Protein AF-A0A3D8GK48-F1 (afdb_mon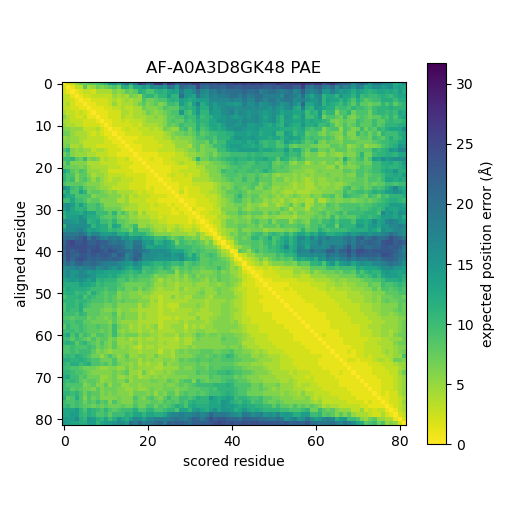omer)

InterPro domains:
  IPR000568 ATP synthase, F0 complex, subunit A [PF00119] (1-77)
  IPR000568 ATP synthase, F0 complex, subunit A [PR00123] (12-34)
  IPR000568 ATP synthase, F0 complex, subunit A [PR00123] (65-80)
  IPR023011 ATP synthase, F0 complex, s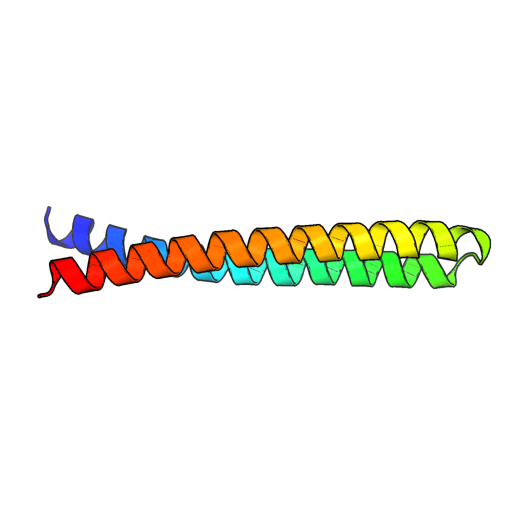ubunit A, active site [PS00449] (15-24)
  IPR035908 ATP synthase, F0 complex, subunit A superfamily [G3DSA:1.20.120.220] (1-81)
  IPR035908 ATP synthase, F0 complex, subunit A superfamily [SSF81336] (1-77)
  IPR045083 ATP synthase, F0 complex, subunit A, bacterial/mitochondria [PTHR11410] (1-78)

Organism: NCBI:txid2259171

Nearest PDB structures (foldseek):
  5dn6-assembly1_J  TM=7.574E-01  e=3.788E+00  Paracoccus denitrificans

Secondary structure (DSSP, 8-state):
-HHHHHHHHHHHHHHHHHHHHHHHHHHHHHHHHHHHHTTT-HHHHHHHHHHHHHHHHHHHHHHHHHHHHHHHHHHHHHHH--

Sequence (82 aa):
MVIIERVRHLIRPFTLSIRLAANIIAGHLIIGLLSRIRIISVFGFFGSLLLQNMLFVLEFGVRIIQGFVFRILLLLYALEYY

Solvent-accessible surface area (backbone atoms only — not comparable to full-atom values): 4552 Å² total; per-residue (Å²): 115,70,70,59,55,53,51,54,59,58,46,50,58,53,54,49,54,52,49,52,54,50,53,52,53,51,52,50,49,51,47,53,54,48,58,57,55,38,76,77,34,78,81,46,34,63,60,44,50,54,52,45,53,53,52,49,54,51,53,52,54,52,50,51,55,51,54,51,54,48,50,52,55,52,49,53,52,55,62,73,76,106

Foldseek 3Di:
DVVVVVVVLVVVLVVLVVVLVVLVVVLVVVLVVLVVVCVVDVVSVVVSVVVNVVSVVVNVVVNVVSVVVSVVSVVVVVVVVD

Mean predicted aligned error: 8.1 Å

pLDDT: mean 77.32, std 7.21, range [51.16, 87.5]

Radius of gyration: 18.87 Å; Cα contacts (8 Å, |Δi|>4): 23; chains: 1; bounding box: 41×16×55 Å

Structure (mmCIF, N/CA/C/O backbone):
data_AF-A0A3D8GK48-F1
#
_entry.id   AF-A0A3D8GK48-F1
#
loop_
_atom_site.group_PDB
_atom_site.id
_atom_site.type_symbol
_atom_site.label_atom_id
_atom_site.label_alt_id
_atom_site.label_comp_id
_atom_site.label_asym_id
_atom_site.label_entity_id
_atom_site.label_seq_id
_atom_site.pdbx_PDB_ins_code
_atom_site.Cartn_x
_atom_site.Cartn_y
_atom_site.Cartn_z
_atom_site.occupancy
_atom_site.B_iso_or_equiv
_atom_site.auth_seq_id
_atom_site.auth_comp_id
_atom_site.auth_asym_id
_atom_site.auth_atom_id
_atom_site.pdbx_PDB_model_num
ATOM 1 N N . MET A 1 1 ? -23.996 7.753 21.515 1.00 73.94 1 MET A N 1
ATOM 2 C CA . MET A 1 1 ? -22.570 8.154 21.479 1.00 73.94 1 MET A CA 1
ATOM 3 C C . MET A 1 1 ? -21.627 6.944 21.500 1.00 73.94 1 MET A C 1
ATOM 5 O O . MET A 1 1 ? -20.810 6.834 20.601 1.00 73.94 1 MET A O 1
ATOM 9 N N . VAL A 1 2 ? -21.802 5.972 22.406 1.00 69.25 2 VAL A N 1
ATOM 10 C CA . VAL A 1 2 ? -20.943 4.764 22.511 1.00 69.25 2 VAL A CA 1
ATOM 11 C C . VAL A 1 2 ? -20.974 3.848 21.271 1.00 69.25 2 VAL A C 1
ATOM 13 O O . VAL A 1 2 ? -19.934 3.357 20.844 1.00 69.25 2 VAL A O 1
ATOM 16 N N . ILE A 1 3 ? -22.143 3.656 20.645 1.00 75.25 3 ILE A N 1
ATOM 17 C CA . ILE A 1 3 ? -22.291 2.786 19.456 1.00 75.25 3 ILE A CA 1
ATOM 18 C C . ILE A 1 3 ? -21.444 3.299 18.279 1.00 75.25 3 ILE A C 1
ATOM 20 O O . ILE A 1 3 ? -20.817 2.517 17.570 1.00 75.25 3 ILE A O 1
ATOM 24 N N . ILE A 1 4 ? -21.375 4.620 18.103 1.00 78.88 4 ILE A N 1
ATOM 25 C CA . ILE A 1 4 ? -20.650 5.249 16.992 1.00 78.88 4 ILE A CA 1
ATOM 26 C C . ILE A 1 4 ? -19.136 5.081 17.188 1.00 78.88 4 ILE A C 1
ATOM 28 O O . ILE A 1 4 ? -18.430 4.750 16.242 1.00 78.88 4 ILE A O 1
ATOM 32 N N . GLU A 1 5 ? -18.641 5.227 18.421 1.00 75.81 5 GLU A N 1
ATOM 33 C CA . GLU A 1 5 ? -17.226 5.031 18.768 1.00 75.81 5 GLU A CA 1
ATOM 34 C C . GLU A 1 5 ? -16.775 3.578 18.533 1.00 75.81 5 GLU A C 1
ATOM 36 O O . GLU A 1 5 ? -15.686 3.341 18.004 1.00 75.81 5 GLU A O 1
ATOM 41 N N . ARG A 1 6 ? -17.638 2.601 18.855 1.00 69.38 6 ARG A N 1
ATOM 42 C CA . ARG A 1 6 ? -17.401 1.167 18.604 1.00 69.38 6 ARG A CA 1
ATOM 43 C C . ARG A 1 6 ? -17.337 0.858 17.106 1.00 69.38 6 ARG A C 1
ATOM 45 O O . ARG A 1 6 ? -16.406 0.194 16.656 1.00 69.38 6 ARG A O 1
ATOM 52 N N . VAL A 1 7 ? -18.270 1.400 16.320 1.00 77.31 7 VAL A N 1
ATOM 53 C CA . VAL A 1 7 ? -18.269 1.266 14.852 1.00 77.31 7 VAL A CA 1
ATOM 54 C C . VAL A 1 7 ? -17.013 1.906 14.244 1.00 77.31 7 VAL A C 1
ATOM 56 O O . VAL A 1 7 ? -16.370 1.310 13.382 1.00 77.31 7 VAL A O 1
ATOM 59 N N . ARG A 1 8 ? -16.588 3.077 14.736 1.00 77.50 8 ARG A N 1
ATOM 60 C CA . ARG A 1 8 ? -15.381 3.774 14.258 1.00 77.50 8 ARG A CA 1
ATOM 61 C C . ARG A 1 8 ? -14.098 2.974 14.512 1.00 77.50 8 ARG A C 1
ATOM 63 O O . ARG A 1 8 ? -13.214 2.952 13.654 1.00 77.50 8 ARG A O 1
ATOM 70 N N . HIS A 1 9 ? -14.011 2.288 15.652 1.00 70.69 9 HIS A N 1
ATOM 71 C CA . HIS A 1 9 ? -12.896 1.390 15.964 1.00 70.69 9 HIS A CA 1
ATOM 72 C C . HIS A 1 9 ? -12.892 0.119 15.106 1.00 70.69 9 HIS A C 1
ATOM 74 O O . HIS A 1 9 ? -11.815 -0.321 14.723 1.00 70.69 9 HIS A O 1
ATOM 80 N N . LEU A 1 10 ? -14.058 -0.414 14.722 1.00 74.31 10 LEU A N 1
ATOM 81 C CA . LEU A 1 10 ? -14.197 -1.561 13.807 1.00 74.31 10 LEU A CA 1
ATOM 82 C C . LEU A 1 10 ? -13.832 -1.229 12.350 1.00 74.31 10 LEU A C 1
ATOM 84 O O . LEU A 1 10 ? -13.244 -2.046 11.642 1.00 74.31 10 LEU A O 1
ATOM 88 N N . ILE A 1 11 ? -14.126 -0.008 11.896 1.00 77.19 11 ILE A N 1
ATOM 89 C CA . ILE A 1 11 ? -13.828 0.431 10.523 1.00 77.19 11 ILE A CA 1
ATOM 90 C C . ILE A 1 11 ? -12.319 0.675 10.317 1.00 77.19 11 ILE A C 1
ATOM 92 O O . ILE A 1 11 ? -11.816 0.518 9.204 1.00 77.19 11 ILE A O 1
ATOM 96 N N . ARG A 1 12 ? -11.555 1.019 11.366 1.00 77.38 12 ARG A N 1
ATOM 97 C CA . ARG A 1 12 ? -10.092 1.226 11.279 1.00 77.38 12 ARG A CA 1
ATOM 98 C C . ARG A 1 12 ? -9.310 0.003 10.775 1.00 77.38 12 ARG A C 1
ATOM 100 O O . ARG A 1 12 ? -8.600 0.165 9.786 1.00 77.38 12 ARG A O 1
ATOM 107 N N . PRO A 1 13 ? -9.410 -1.199 11.374 1.00 68.56 13 PRO A N 1
ATOM 108 C CA . PRO A 1 13 ? -8.723 -2.381 10.859 1.00 68.56 13 PRO A CA 1
ATOM 109 C C . PRO A 1 13 ? -9.250 -2.775 9.476 1.00 68.56 13 PRO A C 1
ATOM 111 O O . PRO A 1 13 ? -8.451 -3.109 8.607 1.00 68.56 13 PRO A O 1
ATOM 114 N N . PHE A 1 14 ? -10.556 -2.634 9.224 1.00 77.00 14 PHE A N 1
ATOM 115 C CA . PHE A 1 14 ? -11.159 -2.958 7.928 1.00 77.00 14 PHE A CA 1
ATOM 116 C C . PHE A 1 14 ? -10.608 -2.085 6.788 1.00 77.00 14 PHE A C 1
ATOM 118 O O . PHE A 1 14 ? -10.187 -2.579 5.741 1.00 77.00 14 PHE A O 1
ATOM 125 N N . THR A 1 15 ? -10.529 -0.774 7.014 1.00 83.25 15 THR A N 1
ATOM 126 C CA . THR A 1 15 ? -9.937 0.172 6.056 1.00 83.25 15 THR A CA 1
ATOM 127 C C . THR A 1 15 ? -8.425 -0.008 5.912 1.00 83.25 15 THR A C 1
ATOM 129 O O . THR A 1 15 ? -7.889 0.248 4.833 1.00 83.25 15 THR A O 1
ATOM 132 N N . LEU A 1 16 ? -7.725 -0.477 6.951 1.00 76.69 16 LEU A N 1
ATOM 133 C CA . LEU A 1 16 ? -6.308 -0.838 6.871 1.00 76.69 16 LEU A CA 1
ATOM 134 C C . LEU A 1 16 ? -6.094 -2.070 5.973 1.00 76.69 16 LEU A C 1
ATOM 136 O O . LEU A 1 16 ? -5.254 -2.032 5.077 1.00 76.69 16 LEU A O 1
ATOM 140 N N . SER A 1 17 ? -6.903 -3.122 6.142 1.00 74.31 17 SER A N 1
ATOM 141 C CA . SER A 1 17 ? -6.849 -4.340 5.321 1.00 74.31 17 SER A CA 1
ATOM 142 C C . SER A 1 17 ? -7.123 -4.057 3.843 1.00 74.31 17 SER A C 1
ATOM 144 O O . SER A 1 17 ? -6.387 -4.531 2.978 1.00 74.31 17 SER A O 1
ATOM 146 N N . ILE A 1 18 ? -8.129 -3.228 3.541 1.00 80.31 18 ILE A N 1
ATOM 147 C CA . ILE A 1 18 ? -8.425 -2.802 2.163 1.00 80.31 18 ILE A CA 1
ATOM 148 C C . ILE A 1 18 ? -7.261 -1.996 1.578 1.00 80.31 18 ILE A C 1
ATOM 150 O O . ILE A 1 18 ? -6.893 -2.195 0.422 1.00 80.31 18 ILE A O 1
ATOM 154 N N . ARG A 1 19 ? -6.636 -1.120 2.374 1.00 84.00 19 ARG A N 1
ATOM 155 C CA . ARG A 1 19 ? -5.468 -0.337 1.947 1.00 84.00 19 ARG A CA 1
ATOM 156 C C . ARG A 1 19 ? -4.269 -1.225 1.631 1.00 84.00 19 ARG A C 1
ATOM 158 O O . ARG A 1 19 ? -3.571 -0.966 0.654 1.00 84.00 19 ARG A O 1
ATOM 165 N N . LEU A 1 20 ? -4.048 -2.275 2.420 1.00 75.69 20 LEU A N 1
ATOM 166 C CA . LEU A 1 20 ? -3.015 -3.269 2.147 1.00 75.69 20 LEU A CA 1
ATOM 167 C C . LEU A 1 20 ? -3.298 -3.991 0.821 1.00 75.69 20 LEU A C 1
ATOM 169 O O . LEU A 1 20 ? -2.421 -4.040 -0.036 1.00 75.69 20 LEU A O 1
ATOM 173 N N . ALA A 1 21 ? -4.522 -4.491 0.622 1.00 77.38 21 ALA A N 1
ATOM 174 C CA . ALA A 1 21 ? -4.910 -5.163 -0.618 1.00 77.38 21 ALA A CA 1
ATOM 175 C C . ALA A 1 21 ? -4.746 -4.249 -1.845 1.00 77.38 21 ALA A C 1
ATOM 177 O O . ALA A 1 21 ? -4.151 -4.655 -2.841 1.00 77.38 21 ALA A O 1
ATOM 178 N N . ALA A 1 22 ? -5.191 -2.993 -1.754 1.00 80.69 22 ALA A N 1
ATOM 179 C CA . ALA A 1 22 ? -5.053 -2.013 -2.826 1.00 80.69 22 ALA A CA 1
ATOM 180 C C . ALA A 1 22 ? -3.584 -1.680 -3.143 1.00 80.69 22 ALA A C 1
ATOM 182 O O . ALA A 1 22 ? -3.212 -1.678 -4.314 1.00 80.69 22 ALA A O 1
ATOM 183 N N . ASN A 1 23 ? -2.732 -1.461 -2.130 1.00 81.00 23 ASN A N 1
ATOM 184 C CA . ASN A 1 23 ? -1.303 -1.190 -2.343 1.00 81.00 23 ASN A CA 1
ATOM 185 C C . ASN A 1 23 ? -0.579 -2.368 -3.010 1.00 81.00 23 ASN A C 1
ATOM 187 O O . ASN A 1 23 ? 0.273 -2.155 -3.867 1.00 81.00 23 ASN A O 1
ATOM 191 N N . ILE A 1 24 ? -0.947 -3.598 -2.650 1.00 79.00 24 ILE A N 1
ATOM 192 C CA . ILE A 1 24 ? -0.397 -4.824 -3.238 1.00 79.00 24 ILE A CA 1
ATOM 193 C C . ILE A 1 24 ? -0.808 -4.967 -4.705 1.00 79.00 24 ILE A C 1
ATOM 195 O O . ILE A 1 24 ? 0.022 -5.242 -5.568 1.00 79.00 24 ILE A O 1
ATOM 199 N N . ILE A 1 25 ? -2.095 -4.773 -5.000 1.00 82.62 25 ILE A N 1
ATOM 200 C CA . ILE A 1 25 ? -2.624 -4.894 -6.362 1.00 82.62 25 ILE A CA 1
ATOM 201 C C . ILE A 1 25 ? -2.041 -3.792 -7.254 1.00 82.62 25 ILE A C 1
ATOM 203 O O . ILE A 1 25 ? -1.627 -4.077 -8.374 1.00 82.62 25 ILE A O 1
ATOM 207 N N . ALA A 1 26 ? -1.954 -2.554 -6.760 1.00 84.75 26 ALA A N 1
ATOM 208 C CA . ALA A 1 26 ? -1.379 -1.433 -7.499 1.00 84.75 26 ALA A CA 1
ATOM 209 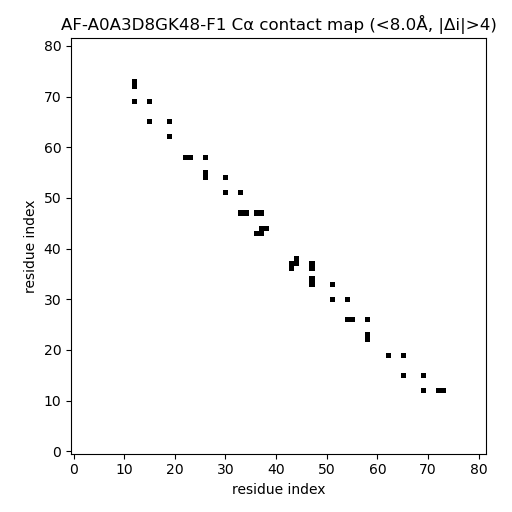C C . ALA A 1 26 ? 0.121 -1.631 -7.779 1.00 84.75 26 ALA A C 1
ATOM 211 O O . ALA A 1 26 ? 0.550 -1.460 -8.920 1.00 84.75 26 ALA A O 1
ATOM 212 N N . GLY A 1 27 ? 0.906 -2.039 -6.774 1.00 82.44 27 GLY A N 1
ATOM 213 C CA . GLY A 1 27 ? 2.332 -2.341 -6.940 1.00 82.44 27 GLY A CA 1
ATOM 214 C C . GLY A 1 27 ? 2.564 -3.459 -7.956 1.00 82.44 27 GLY A C 1
ATOM 215 O O . GLY A 1 27 ? 3.329 -3.294 -8.911 1.00 82.44 27 GLY A O 1
ATOM 216 N N . HIS A 1 28 ? 1.801 -4.548 -7.843 1.00 81.00 28 HIS A N 1
ATOM 217 C CA . HIS A 1 28 ? 1.864 -5.657 -8.790 1.00 81.00 28 HIS A CA 1
ATOM 218 C C . HIS A 1 28 ? 1.447 -5.257 -10.218 1.00 81.00 28 HIS A C 1
ATOM 220 O O . HIS A 1 28 ? 2.093 -5.662 -11.186 1.00 81.00 28 HIS A O 1
ATOM 226 N N . LEU A 1 29 ? 0.416 -4.418 -10.373 1.00 83.19 29 LEU A N 1
ATOM 227 C CA . LEU A 1 29 ? -0.015 -3.894 -11.673 1.00 83.19 29 LEU A CA 1
ATOM 228 C C . LEU A 1 29 ? 1.093 -3.058 -12.336 1.00 83.19 29 LEU A C 1
ATOM 230 O O . LEU A 1 29 ? 1.373 -3.241 -13.521 1.00 83.19 29 LEU A O 1
ATOM 234 N N . ILE A 1 30 ? 1.762 -2.184 -11.575 1.00 81.19 30 ILE A N 1
ATOM 235 C CA . ILE A 1 30 ? 2.879 -1.358 -12.063 1.00 81.19 30 ILE A CA 1
ATOM 236 C C . ILE A 1 30 ? 4.046 -2.244 -12.518 1.00 81.19 30 ILE A C 1
ATOM 238 O O . ILE A 1 30 ? 4.590 -2.046 -13.605 1.00 81.19 30 ILE A O 1
ATOM 242 N N . ILE A 1 31 ? 4.392 -3.266 -11.731 1.00 78.94 31 ILE A N 1
ATOM 243 C CA . ILE A 1 31 ? 5.418 -4.263 -12.067 1.00 78.94 31 ILE A CA 1
ATOM 244 C C . ILE A 1 31 ? 5.059 -5.004 -13.366 1.00 78.94 31 ILE A C 1
ATOM 246 O O . ILE A 1 31 ? 5.929 -5.204 -14.219 1.00 78.94 31 ILE A O 1
ATOM 250 N N . GLY A 1 32 ? 3.788 -5.378 -13.549 1.00 78.69 32 GLY A N 1
ATOM 251 C CA . GLY A 1 32 ? 3.287 -6.032 -14.760 1.00 78.69 32 GLY A CA 1
ATOM 252 C C . GLY A 1 32 ? 3.343 -5.137 -16.003 1.00 78.69 32 GLY A C 1
ATOM 253 O O . GLY A 1 32 ? 3.754 -5.590 -17.075 1.00 78.69 32 GLY A O 1
ATOM 254 N N . LEU A 1 33 ? 3.003 -3.854 -15.863 1.00 75.88 33 LEU A N 1
ATOM 255 C CA . LEU A 1 33 ? 3.115 -2.867 -16.941 1.00 75.88 33 LEU A CA 1
ATOM 256 C C . LEU A 1 33 ? 4.579 -2.624 -17.333 1.00 75.88 33 LEU A C 1
ATOM 258 O O . LEU A 1 33 ? 4.908 -2.624 -18.520 1.00 75.88 33 LEU A O 1
ATOM 262 N N . LEU A 1 34 ? 5.478 -2.513 -16.354 1.00 72.19 34 LEU A N 1
ATOM 263 C CA . LEU A 1 34 ? 6.912 -2.345 -16.597 1.00 72.19 34 LEU A CA 1
ATOM 264 C C . LEU A 1 34 ? 7.531 -3.583 -17.272 1.00 72.19 34 LEU A C 1
ATOM 266 O O . LEU A 1 34 ? 8.359 -3.467 -18.176 1.00 72.19 34 LEU A O 1
ATOM 270 N N . SER A 1 35 ? 7.062 -4.776 -16.898 1.00 70.31 35 SER A N 1
ATOM 271 C CA . SER A 1 35 ? 7.434 -6.049 -17.526 1.00 70.31 35 SER A CA 1
ATOM 272 C C . SER A 1 35 ? 7.006 -6.142 -19.000 1.00 70.31 35 SER A C 1
ATOM 274 O O . SER A 1 35 ? 7.689 -6.786 -19.794 1.00 70.31 35 SER A O 1
ATOM 276 N N . ARG A 1 36 ? 5.917 -5.474 -19.410 1.00 71.25 36 ARG A N 1
ATOM 277 C CA . ARG A 1 36 ? 5.534 -5.374 -20.832 1.00 71.25 36 ARG A CA 1
ATOM 278 C C . ARG A 1 36 ? 6.460 -4.452 -21.624 1.00 71.25 36 ARG A C 1
ATOM 280 O O . ARG A 1 36 ? 6.784 -4.771 -22.763 1.00 71.25 36 ARG A O 1
ATOM 287 N N . ILE A 1 37 ? 6.927 -3.356 -21.024 1.00 66.75 37 ILE A N 1
ATOM 288 C CA . ILE A 1 37 ? 7.864 -2.416 -21.670 1.00 66.75 37 ILE A CA 1
ATOM 289 C C . ILE A 1 37 ? 9.211 -3.099 -21.960 1.00 66.75 37 ILE A C 1
ATOM 291 O O . ILE A 1 37 ? 9.817 -2.871 -23.005 1.00 66.75 37 ILE A O 1
ATOM 295 N N . ARG A 1 38 ? 9.628 -4.022 -21.088 1.00 61.00 38 ARG A N 1
ATOM 296 C CA . ARG A 1 38 ? 10.824 -4.866 -21.237 1.00 61.00 38 ARG A CA 1
ATOM 297 C C . ARG A 1 38 ? 10.878 -5.671 -22.547 1.00 61.00 38 ARG A C 1
ATOM 299 O O . ARG A 1 38 ? 11.965 -6.004 -22.999 1.00 61.00 38 ARG A O 1
ATOM 306 N N . ILE A 1 39 ? 9.730 -5.991 -23.150 1.00 61.00 39 ILE A N 1
ATOM 307 C CA . ILE A 1 39 ? 9.643 -6.785 -24.392 1.00 61.00 39 ILE A CA 1
ATOM 3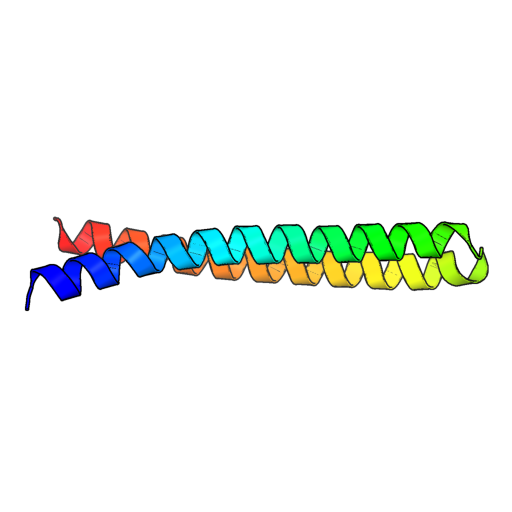08 C C . ILE A 1 39 ? 10.005 -5.936 -25.627 1.00 61.00 39 ILE A C 1
ATOM 310 O O . ILE A 1 39 ? 10.374 -6.481 -26.662 1.00 61.00 39 ILE A O 1
ATOM 314 N N . ILE A 1 40 ? 9.939 -4.605 -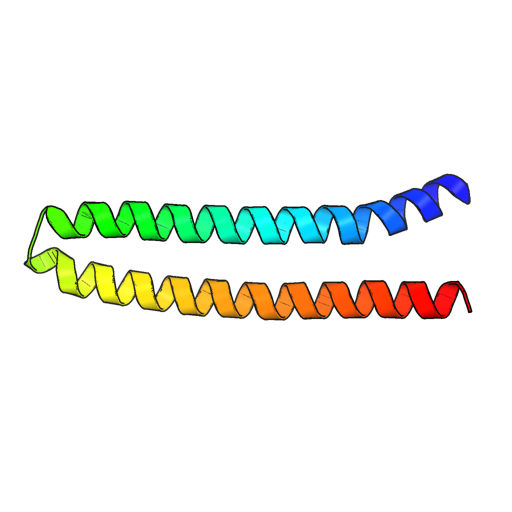25.522 1.00 66.25 40 ILE A N 1
ATOM 315 C CA . ILE A 1 40 ? 10.030 -3.687 -26.667 1.00 66.25 40 ILE A CA 1
ATOM 316 C C . ILE A 1 40 ? 11.486 -3.293 -26.979 1.00 66.25 40 ILE A C 1
ATOM 318 O O . ILE A 1 40 ? 11.798 -2.993 -28.130 1.00 66.25 40 ILE A O 1
ATOM 322 N N . SER A 1 41 ? 12.406 -3.311 -26.003 1.00 64.75 41 SER A N 1
ATOM 323 C CA . SER A 1 41 ? 13.822 -3.002 -26.254 1.00 64.75 41 SER A CA 1
ATOM 324 C C . SER A 1 41 ? 14.794 -3.708 -25.297 1.00 64.75 41 SER A C 1
ATOM 326 O O . SER A 1 41 ? 14.645 -3.677 -24.076 1.00 64.75 41 SER A O 1
ATOM 328 N N . VAL A 1 42 ? 15.855 -4.302 -25.857 1.00 64.69 42 VAL A N 1
ATOM 329 C CA . VAL A 1 42 ? 16.931 -4.979 -25.101 1.00 64.69 42 VAL A CA 1
ATOM 330 C C . VAL A 1 42 ? 17.713 -3.990 -24.224 1.00 64.69 42 VAL A C 1
ATOM 332 O O . VAL A 1 42 ? 18.094 -4.322 -23.106 1.00 64.69 42 VAL A O 1
ATOM 335 N N . PHE A 1 43 ? 17.883 -2.741 -24.673 1.00 62.22 43 PHE A N 1
ATOM 336 C CA . PHE A 1 43 ? 18.511 -1.677 -23.877 1.00 62.22 43 PHE A CA 1
ATOM 337 C C . PHE A 1 43 ? 17.640 -1.212 -22.694 1.00 62.22 43 PHE A C 1
ATOM 339 O O . PHE A 1 43 ? 18.170 -0.827 -21.654 1.00 62.22 43 PHE A O 1
ATOM 346 N N . GLY A 1 44 ? 16.308 -1.305 -22.802 1.00 65.81 44 GLY A N 1
ATOM 347 C CA . GLY A 1 44 ? 15.380 -1.024 -21.700 1.00 65.81 44 GLY A CA 1
ATOM 348 C C . GLY A 1 44 ? 15.315 -2.133 -20.643 1.00 65.81 44 GLY A C 1
ATOM 349 O O . GLY A 1 44 ? 14.807 -1.905 -19.543 1.00 65.81 44 GLY A O 1
ATOM 350 N N . PHE A 1 45 ? 15.857 -3.320 -20.936 1.00 72.19 45 PHE A N 1
ATOM 351 C CA . PHE A 1 45 ? 15.790 -4.494 -20.065 1.00 72.19 45 PHE A CA 1
ATOM 352 C C . PHE A 1 45 ? 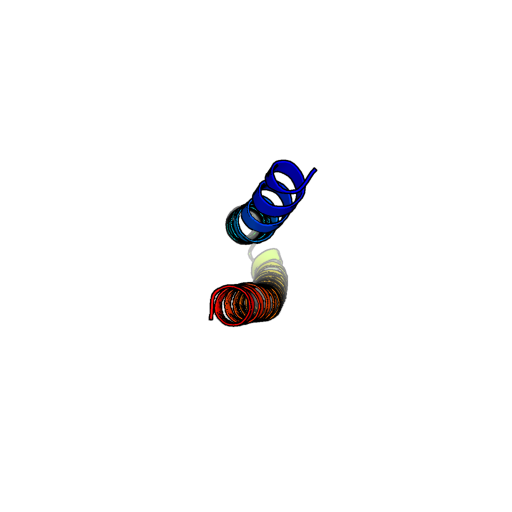16.458 -4.250 -18.706 1.00 72.19 45 PHE A C 1
ATOM 354 O O . PHE A 1 45 ? 15.813 -4.409 -17.669 1.00 72.19 45 PHE A O 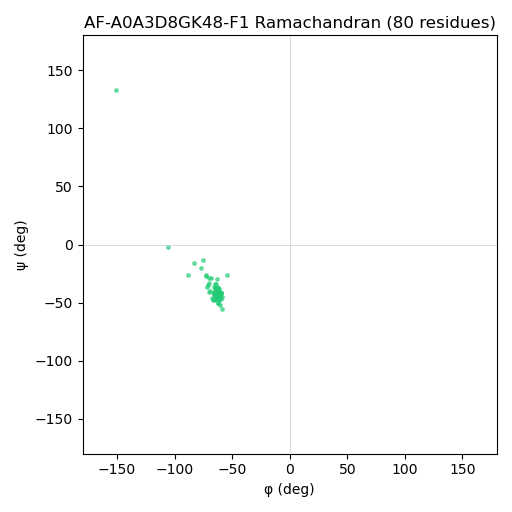1
ATOM 361 N N . PHE A 1 46 ? 17.710 -3.781 -18.702 1.00 74.88 46 PHE A N 1
ATOM 362 C CA . PHE A 1 46 ? 18.466 -3.532 -17.470 1.00 74.88 46 PHE A CA 1
ATOM 363 C C . PHE A 1 46 ? 17.858 -2.408 -16.617 1.00 74.88 46 PHE A C 1
ATOM 365 O O . PHE A 1 46 ? 17.740 -2.558 -15.401 1.00 74.88 46 PHE A O 1
ATOM 372 N N . GLY A 1 47 ? 17.397 -1.321 -17.247 1.00 77.44 47 GLY A N 1
ATOM 373 C CA . GLY A 1 47 ? 16.719 -0.226 -16.544 1.00 77.44 47 GLY A CA 1
ATOM 374 C C . GLY A 1 47 ? 15.392 -0.665 -15.916 1.00 77.44 47 GLY A C 1
ATOM 375 O O . GLY A 1 47 ? 15.119 -0.353 -14.758 1.00 77.44 47 GLY A O 1
ATOM 376 N N . SER A 1 48 ? 14.597 -1.457 -16.646 1.00 77.62 48 SER A N 1
ATOM 377 C CA . SER A 1 48 ? 13.330 -1.998 -16.138 1.00 77.62 48 SER A CA 1
ATOM 378 C C . SER A 1 48 ? 13.528 -2.974 -14.972 1.00 77.62 48 SER A C 1
ATOM 380 O O . SER A 1 48 ? 12.759 -2.941 -14.015 1.00 77.62 48 SER A O 1
ATOM 382 N N . LEU 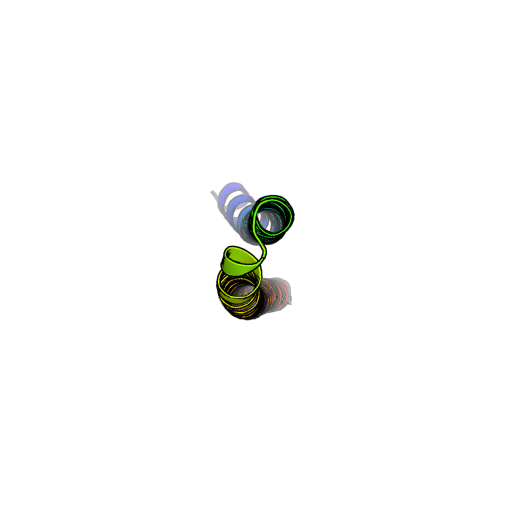A 1 49 ? 14.587 -3.793 -15.005 1.00 80.50 49 LEU A N 1
ATOM 383 C CA . LEU A 1 49 ? 14.940 -4.720 -13.926 1.00 80.50 49 LEU A CA 1
ATOM 384 C C . LEU A 1 49 ? 15.321 -3.991 -12.638 1.00 80.50 49 LEU A C 1
ATOM 386 O O . LEU A 1 49 ? 14.867 -4.377 -11.562 1.00 80.50 49 LEU A O 1
ATOM 390 N N . LEU A 1 50 ? 16.132 -2.935 -12.729 1.00 83.25 50 LEU A N 1
ATOM 391 C CA . LEU A 1 50 ? 16.509 -2.136 -11.560 1.00 83.25 50 LEU A CA 1
ATOM 392 C C . LEU A 1 50 ? 15.281 -1.482 -10.914 1.00 83.25 50 LEU A C 1
ATOM 394 O O . LEU A 1 50 ? 15.081 -1.613 -9.707 1.00 83.25 50 LEU A O 1
ATOM 398 N N . LEU A 1 51 ? 14.417 -0.861 -11.721 1.00 82.94 51 LEU A N 1
ATOM 399 C CA . LEU A 1 51 ? 13.164 -0.263 -11.248 1.00 82.94 51 LEU A CA 1
ATOM 400 C C . LEU A 1 51 ? 12.225 -1.297 -10.613 1.00 82.94 51 LEU A C 1
ATOM 402 O O . LEU A 1 51 ? 11.643 -1.033 -9.564 1.00 82.94 51 LEU A O 1
ATOM 406 N N . GLN A 1 52 ? 12.100 -2.482 -11.215 1.00 82.88 52 GLN A N 1
ATOM 407 C CA . GLN A 1 52 ? 11.249 -3.555 -10.704 1.00 82.88 52 GLN A CA 1
ATOM 408 C C . GLN A 1 52 ? 11.729 -4.061 -9.336 1.00 82.88 52 GLN A C 1
ATOM 410 O O . GLN A 1 52 ? 10.916 -4.222 -8.427 1.00 82.88 52 GLN A O 1
ATOM 415 N N . ASN A 1 53 ? 13.042 -4.241 -9.161 1.00 83.06 53 ASN A N 1
ATOM 416 C CA . ASN A 1 53 ? 13.622 -4.625 -7.873 1.00 83.06 53 ASN A CA 1
ATOM 417 C C . ASN A 1 53 ? 13.447 -3.525 -6.813 1.00 83.06 53 ASN A C 1
ATOM 419 O O . ASN A 1 53 ? 13.079 -3.825 -5.678 1.00 83.06 53 ASN A O 1
ATOM 423 N N . MET A 1 54 ? 13.641 -2.250 -7.172 1.00 85.62 54 MET A N 1
ATOM 424 C CA . MET A 1 54 ? 13.420 -1.131 -6.245 1.00 85.62 54 MET A CA 1
ATOM 425 C C . MET A 1 54 ? 11.959 -1.025 -5.791 1.00 85.62 54 MET A C 1
ATOM 427 O O . MET A 1 54 ? 11.695 -0.875 -4.597 1.00 85.62 54 MET A O 1
ATOM 431 N N . LEU A 1 55 ? 11.007 -1.151 -6.721 1.00 85.62 55 LEU A N 1
ATOM 432 C CA . LEU A 1 55 ? 9.575 -1.153 -6.408 1.00 85.62 55 LEU A CA 1
ATOM 433 C C . LEU A 1 55 ? 9.191 -2.332 -5.509 1.00 85.62 55 LEU A C 1
ATOM 435 O O . LEU A 1 55 ? 8.408 -2.155 -4.579 1.00 85.62 55 LEU A O 1
ATOM 439 N N . PHE A 1 56 ? 9.779 -3.509 -5.733 1.00 84.19 56 PHE A N 1
ATOM 440 C CA . PHE A 1 56 ? 9.531 -4.684 -4.902 1.00 84.19 56 PHE A CA 1
ATOM 441 C C . PHE A 1 56 ? 10.003 -4.484 -3.454 1.00 84.19 56 PHE A C 1
ATOM 443 O O . PHE A 1 56 ? 9.266 -4.787 -2.515 1.00 84.19 56 PHE A O 1
ATOM 450 N N . VAL A 1 57 ? 11.200 -3.918 -3.259 1.00 87.50 57 VAL A N 1
ATOM 451 C CA . VAL A 1 57 ? 11.721 -3.588 -1.920 1.00 87.50 57 VAL A CA 1
ATOM 452 C C . VAL A 1 57 ? 10.829 -2.555 -1.225 1.00 87.50 57 VAL A C 1
ATOM 454 O O . VAL A 1 57 ? 10.514 -2.710 -0.043 1.00 87.50 57 VAL A O 1
ATOM 457 N N . LEU A 1 58 ? 10.368 -1.535 -1.955 1.00 85.25 58 LEU A N 1
ATOM 458 C CA . LEU A 1 58 ? 9.444 -0.532 -1.426 1.00 85.25 58 LEU A CA 1
ATOM 459 C C . LEU A 1 58 ? 8.110 -1.162 -0.988 1.00 85.25 58 LEU A C 1
ATOM 461 O O . LEU A 1 58 ? 7.643 -0.913 0.125 1.00 85.25 58 LEU A O 1
ATOM 465 N N . GLU A 1 59 ? 7.509 -2.010 -1.825 1.00 85.12 59 GLU A N 1
ATOM 466 C CA . GLU A 1 59 ? 6.245 -2.694 -1.523 1.00 85.12 59 GLU A CA 1
ATOM 467 C C . GLU A 1 59 ? 6.383 -3.635 -0.314 1.00 85.12 59 GLU A C 1
ATOM 469 O O . GLU A 1 59 ? 5.488 -3.709 0.534 1.00 85.12 59 GLU A O 1
ATOM 474 N N . PHE A 1 60 ? 7.528 -4.311 -0.190 1.00 82.94 60 PHE A N 1
ATOM 475 C CA . PHE A 1 60 ? 7.851 -5.143 0.965 1.00 82.94 60 PHE A CA 1
ATOM 476 C C . PHE A 1 60 ? 7.941 -4.322 2.262 1.00 82.94 60 PHE A C 1
ATOM 478 O O . PHE A 1 60 ? 7.322 -4.689 3.264 1.00 82.94 60 PHE A O 1
ATOM 485 N N . GLY A 1 61 ? 8.622 -3.172 2.240 1.00 87.00 61 GLY A N 1
ATOM 486 C CA . GLY A 1 61 ? 8.697 -2.266 3.392 1.00 87.00 61 GLY A CA 1
ATOM 487 C C . GLY A 1 61 ? 7.323 -1.743 3.828 1.00 87.00 61 GLY A C 1
ATOM 488 O O . GLY A 1 61 ? 6.983 -1.781 5.013 1.00 87.00 61 GLY A O 1
ATOM 489 N N . VAL A 1 62 ? 6.486 -1.333 2.871 1.00 84.69 62 VAL A N 1
ATOM 490 C CA . VAL A 1 62 ? 5.117 -0.863 3.146 1.00 84.69 62 VAL A CA 1
ATOM 491 C C . VAL A 1 62 ? 4.254 -1.971 3.759 1.00 84.69 62 VAL A C 1
ATOM 493 O O . VAL A 1 62 ? 3.514 -1.709 4.712 1.00 84.69 62 VAL A O 1
ATOM 496 N N . ARG A 1 63 ? 4.368 -3.216 3.268 1.00 82.31 63 ARG A N 1
ATOM 497 C CA . ARG A 1 63 ? 3.667 -4.381 3.838 1.00 82.31 63 ARG A CA 1
ATOM 498 C C . ARG A 1 63 ? 4.045 -4.639 5.299 1.00 82.31 63 ARG A C 1
ATOM 500 O O . ARG A 1 63 ? 3.152 -4.918 6.098 1.00 82.31 63 ARG A O 1
ATOM 507 N N . ILE A 1 64 ? 5.326 -4.520 5.663 1.00 84.88 64 ILE A N 1
ATOM 508 C CA . ILE A 1 64 ? 5.788 -4.712 7.051 1.00 84.88 64 ILE A CA 1
ATOM 509 C C . ILE A 1 64 ? 5.158 -3.674 7.984 1.00 84.88 64 ILE A C 1
ATOM 511 O O . ILE A 1 64 ? 4.575 -4.038 9.007 1.00 84.88 64 ILE A O 1
ATOM 515 N N . ILE A 1 65 ? 5.231 -2.391 7.619 1.00 85.00 65 ILE A N 1
ATOM 516 C CA . ILE A 1 65 ? 4.706 -1.296 8.450 1.00 85.00 65 ILE A CA 1
ATOM 517 C C . ILE A 1 65 ? 3.192 -1.451 8.642 1.00 85.00 65 ILE A C 1
ATOM 519 O O . ILE A 1 65 ? 2.686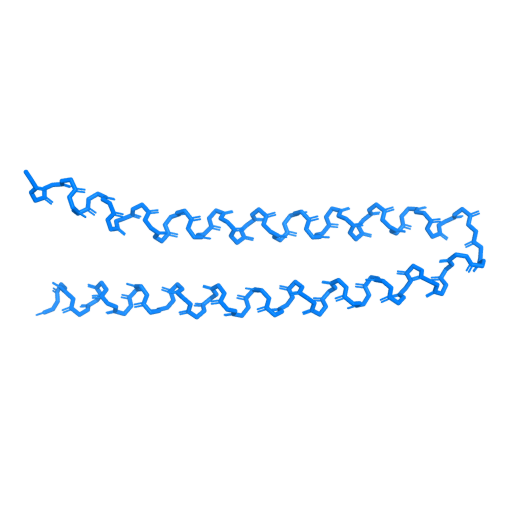 -1.343 9.759 1.00 85.00 65 ILE A O 1
ATOM 523 N N . GLN A 1 66 ? 2.462 -1.764 7.572 1.00 79.69 66 GLN A N 1
ATOM 524 C CA . GLN A 1 66 ? 1.023 -2.012 7.642 1.00 79.69 66 GLN A CA 1
ATOM 525 C C . GLN A 1 66 ? 0.662 -3.207 8.537 1.00 79.69 66 GLN A C 1
ATOM 527 O O . GLN A 1 66 ? -0.249 -3.098 9.359 1.00 79.69 66 GLN A O 1
ATOM 532 N N . GLY A 1 67 ? 1.384 -4.326 8.421 1.00 81.81 67 GLY A N 1
ATOM 533 C CA . GLY A 1 67 ? 1.169 -5.498 9.272 1.00 81.81 67 GLY A CA 1
ATOM 534 C C . GLY A 1 67 ? 1.424 -5.211 10.756 1.00 81.81 67 GLY A C 1
ATOM 535 O O . GLY A 1 67 ? 0.681 -5.685 11.617 1.00 81.81 67 GLY A O 1
ATOM 536 N N . PHE A 1 68 ? 2.427 -4.387 11.063 1.00 84.44 68 PHE A N 1
ATOM 537 C CA . PHE A 1 68 ? 2.722 -3.950 12.427 1.00 84.44 68 PHE A CA 1
ATOM 538 C C . PHE A 1 68 ? 1.604 -3.076 13.013 1.00 84.44 68 PHE A C 1
ATOM 540 O O . PHE A 1 68 ? 1.118 -3.349 14.111 1.00 84.44 68 PHE A O 1
ATOM 547 N N . VAL A 1 69 ? 1.130 -2.080 12.256 1.00 83.38 69 VAL A N 1
ATOM 548 C CA . VAL A 1 69 ? 0.012 -1.215 12.673 1.00 83.38 69 VAL A CA 1
ATOM 549 C C . VAL A 1 69 ? -1.260 -2.034 12.909 1.00 83.38 69 VAL A C 1
ATOM 551 O O . VAL A 1 69 ? -1.956 -1.815 13.900 1.00 83.38 69 VAL A O 1
ATOM 554 N N . PHE A 1 70 ? -1.540 -3.019 12.048 1.00 80.69 70 PHE A N 1
ATOM 555 C CA . PHE A 1 70 ? -2.675 -3.924 12.226 1.00 80.69 70 PHE A CA 1
ATOM 556 C C . PHE A 1 70 ? -2.574 -4.734 13.525 1.00 80.69 70 PHE A C 1
ATOM 558 O O . PHE A 1 70 ? -3.544 -4.799 14.278 1.00 80.69 70 PHE A O 1
ATOM 565 N N . ARG A 1 71 ? -1.397 -5.299 13.833 1.00 81.06 71 ARG A N 1
ATOM 566 C CA . ARG A 1 71 ? -1.170 -6.032 15.091 1.00 81.06 71 ARG A CA 1
ATOM 567 C C . ARG A 1 71 ? -1.370 -5.155 16.324 1.00 81.06 71 ARG A C 1
ATOM 569 O O . ARG A 1 71 ? -1.994 -5.618 17.271 1.00 81.06 71 ARG A O 1
ATOM 576 N N . ILE A 1 72 ? -0.893 -3.909 16.313 1.00 82.00 72 ILE A N 1
ATOM 577 C CA . ILE A 1 72 ? -1.099 -2.975 17.432 1.00 82.00 72 ILE A CA 1
ATOM 578 C C . ILE A 1 72 ? -2.587 -2.686 17.644 1.00 82.00 72 ILE A C 1
ATOM 580 O O . ILE A 1 72 ? -3.056 -2.723 18.777 1.00 82.00 72 ILE A O 1
ATOM 584 N N . LEU A 1 73 ? -3.339 -2.432 16.570 1.00 80.38 73 LEU A N 1
ATOM 585 C CA . LEU A 1 73 ? -4.789 -2.218 16.645 1.00 80.38 73 LEU A CA 1
ATOM 586 C C . LEU A 1 73 ? -5.517 -3.432 17.235 1.00 80.38 73 LEU A C 1
ATOM 588 O O . LEU A 1 73 ? -6.415 -3.269 18.057 1.00 80.38 73 LEU A O 1
ATOM 592 N N . LEU A 1 74 ? -5.113 -4.639 16.835 1.00 78.69 74 LEU A N 1
ATOM 593 C CA . LEU A 1 74 ? -5.695 -5.888 17.324 1.00 78.69 74 LEU A CA 1
ATOM 594 C C . LEU A 1 74 ? -5.346 -6.133 18.801 1.00 78.69 74 LEU A C 1
ATOM 596 O O . LEU A 1 74 ? -6.215 -6.531 19.570 1.00 78.69 74 LEU A O 1
ATOM 600 N N . LEU A 1 75 ? -4.111 -5.828 19.213 1.00 83.56 75 LEU A N 1
ATOM 601 C CA . LEU A 1 75 ? -3.676 -5.895 20.611 1.00 83.56 75 LEU A CA 1
ATOM 602 C C . LEU A 1 75 ? -4.452 -4.909 21.494 1.00 83.56 75 LEU A C 1
ATOM 604 O O . LEU A 1 75 ? -4.936 -5.290 22.554 1.00 83.56 75 LEU A O 1
ATOM 608 N N . LEU A 1 76 ? -4.597 -3.658 21.046 1.00 80.06 76 LEU A N 1
ATOM 609 C CA . LEU A 1 76 ? -5.361 -2.634 21.759 1.00 80.06 76 LEU A CA 1
ATOM 610 C C . LEU A 1 76 ? -6.821 -3.070 21.938 1.00 80.06 76 LEU A C 1
ATOM 612 O O . LEU A 1 76 ? -7.374 -2.936 23.023 1.00 80.06 76 LEU A O 1
ATOM 616 N N . TYR A 1 77 ? -7.418 -3.655 20.896 1.00 75.00 77 TYR A N 1
ATOM 617 C CA . TYR A 1 77 ? -8.770 -4.201 20.969 1.00 75.00 77 TYR A CA 1
ATOM 618 C C . TYR A 1 77 ? -8.863 -5.389 21.936 1.00 75.00 77 TYR A C 1
ATOM 620 O O . TYR A 1 77 ? -9.802 -5.462 22.719 1.00 75.00 77 TYR A O 1
ATOM 628 N N . ALA A 1 78 ? -7.893 -6.307 21.920 1.00 76.69 78 ALA A N 1
ATOM 629 C CA . ALA A 1 78 ? -7.877 -7.442 22.840 1.00 76.69 78 ALA A CA 1
ATOM 630 C C . ALA A 1 78 ? -7.778 -6.999 24.310 1.00 76.69 78 ALA A C 1
ATOM 632 O O . ALA A 1 78 ? -8.434 -7.590 25.159 1.00 76.69 78 ALA A O 1
ATOM 633 N N . LEU A 1 79 ? -7.007 -5.944 24.591 1.00 81.00 79 LEU A N 1
ATOM 634 C CA . LEU A 1 79 ? -6.871 -5.356 25.927 1.00 81.00 79 LEU A CA 1
ATOM 635 C C . LEU A 1 79 ? -8.109 -4.577 26.385 1.00 81.00 79 LEU A C 1
ATOM 637 O O . LEU A 1 79 ? -8.311 -4.433 27.578 1.00 81.00 79 LEU A O 1
ATOM 641 N N . GLU A 1 80 ? -8.917 -4.045 25.467 1.00 75.50 80 GLU A N 1
ATOM 642 C CA . GLU A 1 80 ? -10.125 -3.289 25.825 1.00 75.50 80 GLU A CA 1
ATOM 643 C C . GLU A 1 80 ? -11.345 -4.188 26.103 1.00 75.50 80 GLU A C 1
ATOM 645 O O . GLU A 1 80 ? -12.341 -3.733 26.666 1.00 75.50 80 GLU A O 1
ATOM 650 N N . TYR A 1 81 ? -11.290 -5.458 25.693 1.00 60.47 81 TYR A N 1
ATOM 651 C CA . TYR A 1 81 ? -12.352 -6.446 25.918 1.00 60.47 81 TYR A CA 1
ATOM 652 C C . TYR A 1 81 ? -12.017 -7.490 26.997 1.00 60.47 81 TYR A C 1
ATOM 654 O O . TYR A 1 81 ? -12.871 -8.331 27.287 1.00 60.47 81 TYR A O 1
ATOM 662 N N . TYR A 1 82 ? -10.818 -7.430 27.582 1.00 51.16 82 TYR A N 1
ATOM 663 C CA . TYR A 1 82 ? -10.411 -8.170 28.782 1.00 51.16 82 TYR A CA 1
ATOM 664 C C . TYR A 1 82 ? -10.391 -7.230 29.987 1.00 51.16 82 TYR A C 1
ATOM 666 O O . TYR A 1 82 ? -10.807 -7.676 31.077 1.00 51.16 82 TYR A O 1
#